Protein AF-A0AAU9XHV1-F1 (afdb_monomer)

Solvent-accessible surface area (backbone atoms only — not comparable to full-atom values): 8853 Å² total; per-residue (Å²): 134,56,74,65,62,55,49,54,71,54,46,88,79,47,56,71,70,56,47,49,50,51,52,48,52,62,48,49,57,62,72,47,65,55,32,77,60,57,65,72,48,56,71,70,57,50,50,55,53,38,49,53,50,51,58,56,51,62,69,38,81,89,80,78,78,90,69,70,55,58,69,59,52,33,50,54,50,51,48,54,50,36,49,27,29,77,69,64,71,37,62,65,83,59,23,48,53,76,71,38,93,85,68,58,56,82,91,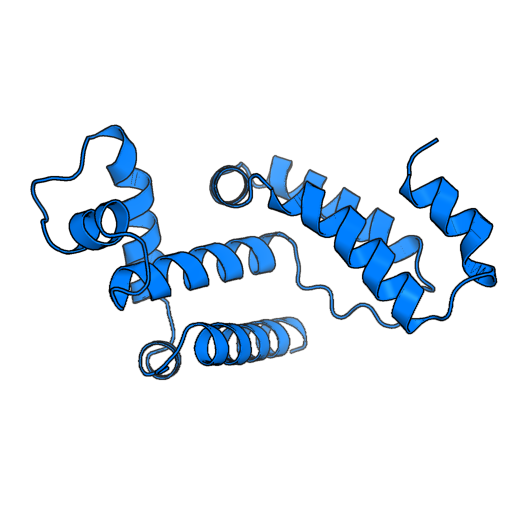44,46,68,58,50,56,50,36,52,53,49,58,70,72,46,60,70,73,60,70,68,45,91,42,74,68,58,32,52,51,52,54,50,51,54,58,47,53,68,70,75,106

pLDDT: mean 82.13, std 11.82, range [45.88, 94.0]

Structure (mmCIF, N/CA/C/O backbone):
data_AF-A0AAU9XHV1-F1
#
_entry.id   AF-A0AAU9XHV1-F1
#
loop_
_atom_site.group_PDB
_atom_site.id
_atom_site.type_symbol
_atom_site.label_atom_id
_atom_site.label_alt_id
_atom_site.label_comp_id
_atom_site.label_asym_id
_atom_site.label_entity_id
_atom_site.label_seq_id
_atom_site.pdbx_PDB_ins_code
_atom_site.Cartn_x
_atom_site.Cartn_y
_atom_site.Cartn_z
_atom_site.occupancy
_atom_site.B_iso_or_equiv
_atom_site.auth_seq_id
_atom_site.auth_comp_id
_atom_site.auth_asym_id
_atom_site.auth_atom_id
_atom_site.pdbx_PDB_model_num
ATOM 1 N N . MET A 1 1 ? -6.023 14.483 24.494 1.00 55.28 1 MET A N 1
ATOM 2 C CA . MET A 1 1 ? -6.819 13.394 23.874 1.00 55.28 1 MET A CA 1
ATOM 3 C C . MET A 1 1 ? -6.417 13.244 22.418 1.00 55.28 1 MET A C 1
ATOM 5 O O . MET A 1 1 ? -6.162 14.254 21.776 1.00 55.28 1 MET A O 1
ATOM 9 N N . SER A 1 2 ? -6.321 12.021 21.892 1.00 76.44 2 SER A N 1
ATOM 10 C CA . SER A 1 2 ? -6.005 11.829 20.470 1.00 76.44 2 SER A CA 1
ATOM 11 C C . SER A 1 2 ? -7.214 12.206 19.603 1.00 76.44 2 SER A C 1
ATOM 13 O O . SER A 1 2 ? -8.356 12.002 20.018 1.00 76.44 2 SER A O 1
ATOM 15 N N . LYS A 1 3 ? -6.990 12.711 18.381 1.00 81.75 3 LYS A N 1
ATOM 16 C CA . LYS A 1 3 ? -8.078 13.031 17.429 1.00 81.75 3 LYS A CA 1
ATOM 17 C C . LYS A 1 3 ? -9.014 11.835 17.204 1.00 81.75 3 LYS A C 1
ATOM 19 O O . LYS A 1 3 ? -10.224 11.991 17.104 1.00 81.75 3 LYS A O 1
ATOM 24 N N . LEU A 1 4 ? -8.452 10.627 17.217 1.00 81.19 4 LEU A N 1
ATOM 25 C CA . LEU A 1 4 ? -9.210 9.389 17.085 1.00 81.19 4 LEU A CA 1
ATOM 26 C C . LEU A 1 4 ? -10.143 9.135 18.284 1.00 81.19 4 LEU A C 1
ATOM 28 O O . LEU A 1 4 ? -11.291 8.756 18.088 1.00 81.19 4 LEU A O 1
ATOM 32 N N . SER A 1 5 ? -9.691 9.407 19.515 1.00 79.81 5 SER A N 1
ATOM 33 C CA . SER A 1 5 ? -10.551 9.293 20.704 1.00 79.81 5 SER A CA 1
ATOM 34 C C . SER A 1 5 ? -11.692 10.313 20.720 1.00 79.81 5 SER A C 1
ATOM 36 O O . SER A 1 5 ? -12.766 10.014 21.229 1.00 79.81 5 SER A O 1
ATOM 38 N N . GLN A 1 6 ? -11.484 11.498 20.136 1.00 85.44 6 GLN A N 1
ATOM 39 C CA . GLN A 1 6 ? -12.537 12.506 19.999 1.00 85.44 6 GLN A CA 1
ATOM 40 C C . GLN A 1 6 ? -13.608 12.030 19.013 1.00 85.44 6 GLN A C 1
ATOM 42 O O . GLN A 1 6 ? -14.784 12.035 19.357 1.00 85.44 6 GLN A O 1
ATOM 47 N N . ILE A 1 7 ? -13.201 11.526 17.842 1.00 84.62 7 ILE A N 1
ATOM 48 C CA . ILE A 1 7 ? -14.115 10.972 16.827 1.00 84.62 7 ILE A CA 1
ATOM 49 C C . ILE A 1 7 ? -14.874 9.755 17.364 1.00 84.62 7 ILE A C 1
ATOM 51 O O . ILE A 1 7 ? -16.077 9.644 17.163 1.00 84.62 7 ILE A O 1
ATOM 55 N N . SER A 1 8 ? -14.196 8.876 18.105 1.00 80.19 8 SER A N 1
ATOM 56 C CA . SER A 1 8 ? -14.811 7.696 18.726 1.00 80.19 8 SER A CA 1
ATOM 57 C C . SER A 1 8 ? -15.962 8.063 19.673 1.00 80.19 8 SER A C 1
ATOM 59 O O . SER A 1 8 ? -16.966 7.357 19.730 1.00 80.19 8 SER A O 1
ATOM 61 N N . ARG A 1 9 ? -15.876 9.210 20.362 1.00 84.31 9 ARG A N 1
ATOM 62 C CA . ARG A 1 9 ? -16.946 9.696 21.247 1.00 84.31 9 ARG A CA 1
ATOM 63 C C . ARG A 1 9 ? -18.168 10.195 20.492 1.00 84.31 9 ARG A C 1
ATOM 65 O O . ARG A 1 9 ? -19.271 9.944 20.944 1.00 84.31 9 ARG A O 1
ATOM 72 N N . ILE A 1 10 ? -17.977 10.867 19.360 1.0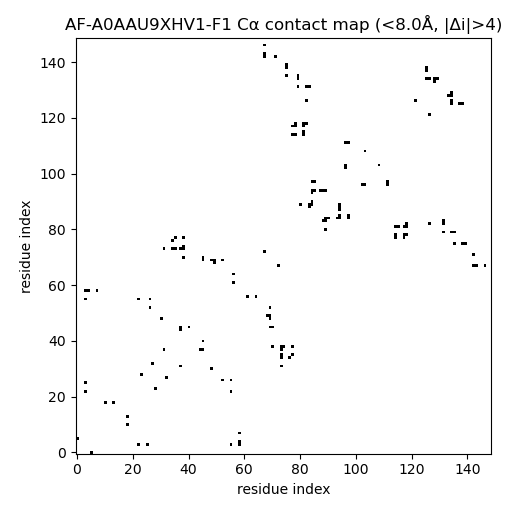0 86.81 10 ILE A N 1
ATOM 73 C CA . ILE A 1 10 ? -19.069 11.408 18.533 1.00 86.81 10 ILE A CA 1
ATOM 74 C C . ILE A 1 10 ? -19.496 10.450 17.412 1.00 86.81 10 ILE A C 1
ATOM 76 O O . ILE A 1 10 ? -20.241 10.833 16.516 1.00 86.81 10 ILE A O 1
ATOM 80 N N . ARG A 1 11 ? -19.036 9.192 17.443 1.00 82.75 11 ARG A N 1
ATOM 81 C CA . ARG A 1 11 ? -19.257 8.210 16.370 1.00 82.75 11 ARG A CA 1
ATOM 82 C C . ARG A 1 11 ? -20.732 7.964 16.046 1.00 82.75 11 ARG A C 1
ATOM 84 O O . ARG A 1 11 ? -21.035 7.617 14.918 1.00 82.75 11 ARG A O 1
ATOM 91 N N . PHE A 1 12 ? -21.622 8.147 17.023 1.00 83.69 12 PHE A N 1
ATOM 92 C CA . PHE A 1 12 ? -23.067 7.947 16.879 1.00 83.69 12 PHE A CA 1
ATOM 93 C C . PHE A 1 12 ? -23.749 9.020 16.017 1.00 83.69 12 PHE A C 1
ATOM 95 O O . PHE A 1 12 ? -24.897 8.845 15.633 1.00 83.69 12 PHE A O 1
ATOM 102 N N . VAL A 1 13 ? -23.060 10.129 15.728 1.00 88.50 13 VAL A N 1
ATOM 103 C CA . VAL A 1 13 ? -23.562 11.218 14.876 1.00 88.50 13 VAL A CA 1
ATOM 104 C C . VAL A 1 13 ? -23.353 10.911 13.386 1.00 88.50 13 VAL A C 1
ATOM 106 O O . VAL A 1 13 ? -24.001 11.512 12.536 1.00 88.50 13 VAL A O 1
ATOM 109 N N . PHE A 1 14 ? -22.447 9.988 13.051 1.00 83.44 14 PHE A N 1
ATOM 110 C CA . PHE A 1 14 ? -22.064 9.693 11.672 1.00 83.44 14 PHE A CA 1
ATOM 111 C C . PHE A 1 14 ? -22.630 8.357 11.196 1.00 83.44 14 PHE A C 1
ATOM 113 O O . PHE A 1 14 ? -22.695 7.396 11.960 1.00 83.44 14 PHE A O 1
ATOM 120 N N . ASP A 1 15 ? -22.945 8.287 9.902 1.00 85.62 15 ASP A N 1
ATOM 121 C CA . ASP A 1 15 ? -23.168 7.014 9.217 1.00 85.62 15 ASP A CA 1
ATOM 122 C C . ASP A 1 15 ? -21.895 6.145 9.235 1.00 85.62 15 ASP A C 1
ATOM 124 O O . ASP A 1 15 ? -20.770 6.659 9.271 1.00 85.62 15 ASP A O 1
ATOM 128 N N . GLU A 1 16 ? -22.057 4.822 9.182 1.00 82.44 16 GLU A N 1
ATOM 129 C CA . GLU A 1 16 ? -20.944 3.876 9.260 1.00 82.44 16 GLU A CA 1
ATOM 130 C C . GLU A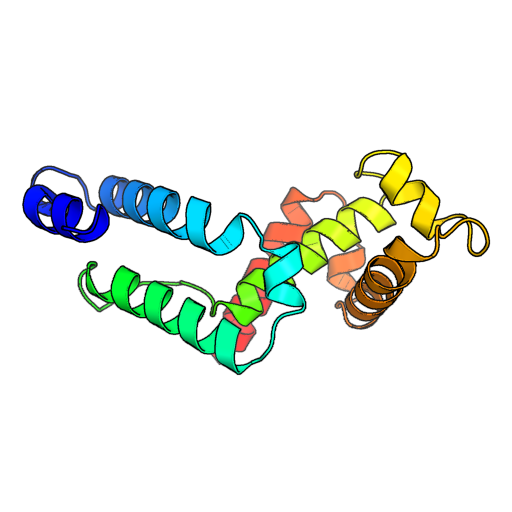 1 16 ? -19.942 4.070 8.109 1.00 82.44 16 GLU A C 1
ATOM 132 O O . GLU A 1 16 ? -18.725 4.046 8.333 1.00 82.44 16 GLU A O 1
ATOM 137 N N . GLN A 1 17 ? -20.428 4.332 6.888 1.00 83.44 17 GLN A N 1
ATOM 138 C CA . GLN A 1 17 ? -19.569 4.541 5.715 1.00 83.44 17 GLN A CA 1
ATOM 139 C C . GLN A 1 17 ? -18.776 5.849 5.816 1.00 83.44 17 GLN A C 1
ATOM 141 O O . GLN A 1 17 ? -17.591 5.924 5.456 1.00 83.44 17 GLN A O 1
ATOM 146 N N . LEU A 1 18 ? -19.421 6.895 6.334 1.00 85.81 18 LEU A N 1
ATOM 147 C CA . LEU A 1 18 ? -18.787 8.189 6.550 1.00 85.81 18 LEU A CA 1
ATOM 148 C C . LEU A 1 18 ? -17.729 8.095 7.654 1.00 85.81 18 LEU A C 1
ATOM 150 O O . LEU A 1 18 ? -16.608 8.575 7.477 1.00 85.81 18 LEU A O 1
ATOM 154 N N . LEU A 1 19 ? -18.049 7.420 8.759 1.00 85.81 19 LEU A N 1
ATOM 155 C CA . LEU A 1 19 ? -17.117 7.180 9.856 1.00 85.81 19 LEU A CA 1
ATOM 156 C C . LEU A 1 19 ? -15.888 6.393 9.385 1.00 85.81 19 LEU A C 1
ATOM 158 O O . LEU A 1 19 ? -14.759 6.746 9.735 1.00 85.81 19 LEU A O 1
ATOM 162 N N . GLU A 1 20 ? -16.086 5.372 8.547 1.00 83.12 20 GLU A N 1
ATOM 163 C CA . GLU A 1 20 ? -14.992 4.642 7.910 1.00 83.12 20 GLU A CA 1
ATOM 164 C C . GLU A 1 20 ? -14.089 5.578 7.107 1.00 83.12 20 GLU A C 1
ATOM 166 O O . GLU A 1 20 ? -12.866 5.556 7.266 1.00 83.12 20 GLU A O 1
ATOM 171 N N . THR A 1 21 ? -14.683 6.410 6.256 1.00 86.50 21 THR A N 1
ATOM 172 C CA . THR A 1 21 ? -13.934 7.331 5.399 1.00 86.50 21 THR A CA 1
ATOM 173 C C . THR A 1 21 ? -13.132 8.326 6.235 1.00 86.50 21 THR A C 1
ATOM 175 O O . THR A 1 21 ? -11.951 8.542 5.959 1.00 86.50 21 THR A O 1
ATOM 178 N N . ILE A 1 22 ? -13.725 8.868 7.303 1.00 87.88 22 ILE A N 1
ATOM 179 C CA . ILE A 1 22 ? -13.067 9.805 8.223 1.00 87.88 22 ILE A CA 1
ATOM 180 C C . ILE A 1 22 ? -11.891 9.135 8.944 1.00 87.88 22 ILE A C 1
ATOM 182 O O . ILE A 1 22 ? -10.790 9.693 8.974 1.00 87.88 22 ILE A O 1
ATOM 186 N N . ILE A 1 23 ? -12.087 7.939 9.510 1.00 85.38 23 ILE A N 1
ATOM 187 C CA . ILE A 1 23 ? -11.021 7.209 10.213 1.00 85.38 23 ILE A CA 1
ATOM 188 C C . ILE A 1 23 ? -9.901 6.845 9.234 1.00 85.38 23 ILE A C 1
ATOM 190 O O . ILE A 1 23 ? -8.732 7.104 9.527 1.00 85.38 23 ILE A O 1
ATOM 194 N N . ASN A 1 24 ? -10.242 6.308 8.060 1.00 86.62 24 ASN A N 1
ATOM 195 C CA . ASN A 1 24 ? -9.281 5.977 7.010 1.00 86.62 24 ASN A CA 1
ATOM 196 C C . ASN A 1 24 ? -8.477 7.215 6.594 1.00 86.62 24 ASN A C 1
ATOM 198 O O . ASN A 1 24 ? -7.249 7.158 6.546 1.00 86.62 24 ASN A O 1
ATOM 202 N N . ALA A 1 25 ? -9.140 8.345 6.340 1.00 88.56 25 ALA A N 1
ATOM 203 C CA . ALA A 1 25 ? -8.482 9.591 5.968 1.00 88.56 25 ALA A CA 1
ATOM 204 C C . ALA A 1 25 ? -7.538 10.084 7.074 1.00 88.56 25 ALA A C 1
ATOM 206 O O . ALA A 1 25 ? -6.389 10.421 6.793 1.00 88.56 25 ALA A O 1
ATOM 207 N N . LEU A 1 26 ? -7.970 10.073 8.339 1.00 87.88 26 LEU A N 1
ATOM 208 C CA . LEU A 1 26 ? -7.165 10.549 9.466 1.00 87.88 26 LEU A CA 1
ATOM 209 C C . LEU A 1 26 ? -5.944 9.661 9.741 1.00 87.88 26 LEU A C 1
ATOM 211 O O . LEU A 1 26 ? -4.853 10.166 10.007 1.00 87.88 26 LEU A O 1
ATOM 215 N N . VAL A 1 27 ? -6.134 8.343 9.712 1.00 86.88 27 VAL A N 1
ATOM 216 C CA . VAL A 1 27 ? -5.085 7.370 10.031 1.00 86.88 27 VAL A CA 1
ATOM 217 C C . VAL A 1 27 ? -4.110 7.270 8.869 1.00 86.88 27 VAL A C 1
ATOM 219 O O . VAL A 1 27 ? -2.912 7.454 9.065 1.00 86.88 27 VAL A O 1
ATOM 222 N N . PHE A 1 28 ? -4.597 7.034 7.649 1.00 87.12 28 PHE A N 1
ATOM 223 C CA . PHE A 1 28 ? -3.727 6.788 6.500 1.00 87.12 28 PHE A CA 1
ATOM 224 C C . PHE A 1 28 ? -2.978 8.027 6.026 1.00 87.12 28 PHE A C 1
ATOM 226 O O . PHE A 1 28 ? -1.843 7.875 5.572 1.00 87.12 28 PHE A O 1
ATOM 233 N N . SER A 1 29 ? -3.555 9.228 6.163 1.00 87.88 29 SER A N 1
ATOM 234 C CA . SER A 1 29 ? -2.838 10.471 5.842 1.00 87.88 29 SER A CA 1
ATOM 235 C C . SER A 1 29 ? -1.572 10.627 6.678 1.00 87.88 29 SER A C 1
ATOM 237 O O . SER A 1 29 ? -0.548 11.032 6.146 1.00 87.88 29 SER A O 1
ATOM 239 N N . LYS A 1 30 ? -1.607 10.246 7.960 1.00 86.44 30 LYS A N 1
ATOM 240 C CA . LYS A 1 30 ? -0.440 10.316 8.849 1.00 86.44 30 LYS A CA 1
ATOM 241 C C . LYS A 1 30 ? 0.464 9.098 8.740 1.00 86.44 30 LYS A C 1
ATOM 243 O O . LYS A 1 30 ? 1.680 9.240 8.676 1.00 86.44 30 LYS A O 1
ATOM 248 N N . LEU A 1 31 ? -0.125 7.904 8.713 1.00 86.88 31 LEU A N 1
ATOM 249 C CA . LEU A 1 31 ? 0.617 6.645 8.744 1.00 86.88 31 LEU A CA 1
ATOM 250 C C . LEU A 1 31 ? 1.496 6.473 7.499 1.00 86.88 31 LEU A C 1
ATOM 252 O O . LEU A 1 31 ? 2.604 5.954 7.592 1.00 86.88 31 LEU A O 1
ATOM 256 N N . TYR A 1 32 ? 1.020 6.936 6.341 1.00 87.81 32 TYR A N 1
ATOM 257 C CA . TYR A 1 32 ? 1.690 6.721 5.058 1.00 87.81 32 TYR A CA 1
ATOM 258 C C . TYR A 1 32 ? 2.238 7.991 4.403 1.00 87.81 32 TYR A C 1
ATOM 260 O O . TYR A 1 32 ? 2.677 7.913 3.255 1.00 87.81 32 TYR A O 1
ATOM 268 N N . TYR A 1 33 ? 2.263 9.121 5.119 1.00 87.88 33 TYR A N 1
ATOM 269 C CA . TYR A 1 33 ? 2.900 10.357 4.652 1.00 87.88 33 TYR A CA 1
ATOM 270 C C . TYR A 1 33 ? 4.357 10.104 4.232 1.00 87.88 33 TYR A C 1
ATOM 272 O O . TYR A 1 33 ? 4.720 10.334 3.084 1.00 87.88 33 TYR A O 1
ATOM 280 N N . CYS A 1 34 ? 5.149 9.484 5.113 1.00 85.56 34 CYS A N 1
ATOM 281 C CA . CYS A 1 34 ? 6.532 9.084 4.834 1.00 85.56 34 CYS A CA 1
ATOM 282 C C . CYS A 1 34 ? 6.641 7.621 4.377 1.00 85.56 34 CYS A C 1
ATOM 284 O O . CYS A 1 34 ? 7.554 6.915 4.797 1.00 85.56 34 CYS A O 1
ATOM 286 N N . SER A 1 35 ? 5.693 7.117 3.577 1.00 88.25 35 SER A N 1
ATOM 287 C CA . SER A 1 35 ? 5.673 5.692 3.194 1.00 88.25 35 SER A CA 1
ATOM 288 C C . SER A 1 35 ? 6.991 5.200 2.579 1.00 88.25 35 SER A C 1
ATOM 290 O O . SER A 1 35 ? 7.439 4.118 2.948 1.00 88.25 35 SER A O 1
ATOM 292 N N . SER A 1 36 ? 7.667 6.008 1.759 1.00 83.50 36 SER A N 1
ATOM 293 C CA . SER A 1 36 ? 9.003 5.691 1.231 1.00 83.50 36 SER A CA 1
ATOM 294 C C . SER A 1 36 ? 10.056 5.521 2.334 1.00 83.50 36 SER A C 1
ATOM 296 O O . SER A 1 36 ? 10.823 4.566 2.306 1.00 83.50 36 SER A O 1
ATOM 298 N N . VAL A 1 37 ? 10.056 6.370 3.361 1.00 86.12 37 VAL A N 1
ATOM 299 C CA . VAL A 1 37 ? 10.976 6.256 4.507 1.00 86.12 37 VAL A CA 1
ATOM 300 C C . VAL A 1 37 ? 10.646 5.017 5.341 1.00 86.12 37 VAL A C 1
ATOM 302 O O . VAL A 1 37 ? 11.524 4.211 5.642 1.00 86.12 37 VAL A O 1
ATOM 305 N N . TRP A 1 38 ? 9.366 4.806 5.659 1.00 88.12 38 TRP A N 1
ATOM 306 C CA . TRP A 1 38 ? 8.916 3.652 6.445 1.00 88.12 38 TRP A CA 1
ATOM 307 C C . TRP A 1 38 ? 9.198 2.320 5.762 1.00 88.12 38 TRP A C 1
ATOM 309 O O . TRP A 1 38 ? 9.449 1.318 6.423 1.00 88.12 38 TRP A O 1
ATOM 319 N N . SER A 1 39 ? 9.166 2.307 4.434 1.00 85.31 39 SER A N 1
ATOM 320 C CA . SER A 1 39 ? 9.435 1.119 3.635 1.00 85.31 39 SER A CA 1
ATOM 321 C C . SER A 1 39 ? 10.900 0.660 3.669 1.00 85.31 39 SER A C 1
ATOM 323 O O . SER A 1 39 ? 11.191 -0.456 3.235 1.00 85.31 39 SER A O 1
ATOM 325 N N . SER A 1 40 ? 11.800 1.506 4.173 1.00 85.00 40 SER A N 1
ATOM 326 C CA . SER A 1 40 ? 13.217 1.206 4.412 1.00 85.00 40 SER A CA 1
ATOM 327 C C . SER A 1 40 ? 13.552 1.148 5.908 1.00 85.00 40 SER A C 1
ATOM 329 O O . SER A 1 40 ? 14.706 0.949 6.277 1.00 85.00 40 SER A O 1
ATOM 331 N N . ALA A 1 41 ? 12.555 1.336 6.777 1.00 87.19 41 ALA A N 1
ATOM 332 C CA . ALA A 1 41 ? 12.739 1.333 8.219 1.00 87.19 41 ALA A CA 1
ATOM 333 C C . ALA A 1 41 ? 12.893 -0.089 8.779 1.00 87.19 41 ALA A C 1
ATOM 335 O O . ALA A 1 41 ? 12.557 -1.092 8.141 1.00 87.19 41 ALA A O 1
ATOM 336 N N . SER A 1 42 ? 13.371 -0.164 10.021 1.00 89.69 42 SER A N 1
ATOM 337 C CA . SER A 1 42 ? 13.533 -1.428 10.732 1.00 89.69 42 SER A CA 1
ATOM 338 C C . SER A 1 42 ? 12.188 -2.136 10.954 1.00 89.69 42 SER A C 1
ATOM 340 O O . SER A 1 42 ? 11.127 -1.513 11.071 1.00 89.69 42 SER A O 1
ATOM 342 N N . VAL A 1 43 ? 12.226 -3.463 11.103 1.00 88.56 43 VAL A N 1
ATOM 343 C CA . VAL A 1 43 ? 11.034 -4.256 11.457 1.00 88.56 43 VAL A CA 1
ATOM 344 C C . VAL A 1 43 ? 10.422 -3.774 12.777 1.00 88.56 43 VAL A C 1
ATOM 346 O O . VAL A 1 43 ? 9.199 -3.777 12.927 1.00 88.56 43 VAL A O 1
ATOM 349 N N . CYS A 1 44 ? 11.249 -3.321 13.721 1.00 89.88 44 CYS A N 1
ATOM 350 C CA . CYS A 1 44 ? 10.806 -2.785 15.005 1.00 89.88 44 CYS A CA 1
ATOM 351 C C . CYS A 1 44 ? 9.952 -1.523 14.836 1.00 89.88 44 CYS A C 1
ATOM 353 O O . CYS A 1 44 ? 8.910 -1.397 15.479 1.00 89.88 44 CYS A O 1
ATOM 355 N N . ASP A 1 45 ? 10.338 -0.614 13.943 1.00 89.31 45 ASP A N 1
ATOM 356 C CA . ASP A 1 45 ? 9.573 0.611 13.698 1.00 89.31 45 ASP A CA 1
ATOM 357 C C . ASP A 1 45 ? 8.285 0.326 12.924 1.00 89.31 45 ASP A C 1
ATOM 359 O O . ASP A 1 45 ? 7.224 0.846 13.273 1.00 89.31 45 ASP A O 1
ATOM 363 N N . ILE A 1 46 ? 8.325 -0.603 11.965 1.00 89.44 46 ILE A N 1
ATOM 364 C CA . ILE A 1 46 ? 7.120 -1.071 11.266 1.00 89.44 46 ILE A CA 1
ATOM 365 C C . ILE A 1 46 ? 6.126 -1.710 12.251 1.00 89.44 46 ILE A C 1
ATOM 367 O O . ILE A 1 46 ? 4.918 -1.491 12.133 1.00 89.44 46 ILE A O 1
ATOM 371 N N . ARG A 1 47 ? 6.601 -2.445 13.268 1.00 89.00 47 ARG A N 1
ATOM 372 C CA . ARG A 1 47 ? 5.743 -2.994 14.337 1.00 89.00 47 ARG A CA 1
ATOM 373 C C . ARG A 1 47 ? 5.047 -1.894 15.144 1.00 89.00 47 ARG A C 1
ATOM 375 O O . ARG A 1 47 ? 3.862 -2.036 15.444 1.00 89.00 47 ARG A O 1
ATOM 382 N N . LYS A 1 48 ? 5.724 -0.779 15.443 1.00 90.00 48 LYS A N 1
ATOM 383 C CA . LYS A 1 48 ? 5.100 0.377 16.118 1.00 90.00 48 LYS A CA 1
ATOM 384 C C . LYS A 1 48 ? 3.989 0.990 15.258 1.00 90.00 48 LYS A C 1
ATOM 386 O O . LYS A 1 48 ? 2.908 1.278 15.765 1.00 90.00 48 LYS A O 1
ATOM 391 N N . LEU A 1 49 ? 4.214 1.127 13.949 1.00 89.19 49 LEU A N 1
ATOM 392 C CA . LEU A 1 49 ? 3.185 1.598 13.011 1.00 89.19 49 LEU A CA 1
ATOM 393 C C . LEU A 1 49 ? 1.990 0.638 12.952 1.00 89.19 49 LEU A C 1
ATOM 395 O O . LEU A 1 49 ? 0.839 1.074 12.925 1.00 89.19 49 LEU A O 1
ATOM 399 N N . HIS A 1 50 ? 2.252 -0.670 12.987 1.00 88.06 50 HIS A N 1
ATOM 400 C CA . HIS A 1 50 ? 1.206 -1.688 13.022 1.00 88.06 50 HIS A CA 1
ATOM 401 C C . HIS A 1 50 ? 0.364 -1.601 14.299 1.00 88.06 50 HIS A C 1
ATOM 403 O O . HIS A 1 50 ? -0.854 -1.748 14.248 1.00 88.06 50 HIS A O 1
ATOM 409 N N . TYR A 1 51 ? 0.983 -1.290 15.439 1.00 87.00 51 TYR A N 1
ATOM 410 C CA . TYR A 1 51 ? 0.256 -1.046 16.683 1.00 87.00 51 TYR A CA 1
ATOM 411 C C . TYR A 1 51 ? -0.695 0.155 16.571 1.00 87.00 51 TYR A C 1
ATOM 413 O O . TYR A 1 51 ? -1.851 0.062 16.979 1.00 87.00 51 TYR A O 1
ATOM 421 N N . VAL A 1 52 ? -0.253 1.258 15.954 1.00 86.75 52 VAL A N 1
ATOM 422 C CA . VAL A 1 52 ? -1.119 2.423 15.689 1.00 86.75 52 VAL A CA 1
ATOM 423 C C . VAL A 1 52 ? -2.287 2.046 14.775 1.00 86.75 52 VAL A C 1
ATOM 425 O O . VAL A 1 52 ? -3.421 2.448 15.041 1.00 86.75 52 VAL A O 1
ATOM 428 N N . GLN A 1 53 ? -2.037 1.242 13.738 1.00 87.19 53 GLN A N 1
ATOM 429 C CA . GLN A 1 53 ? -3.089 0.723 12.863 1.00 87.19 53 GLN A CA 1
ATOM 430 C C . GLN A 1 53 ? -4.088 -0.150 13.644 1.00 87.19 53 GLN A C 1
ATOM 432 O O . GLN A 1 53 ? -5.289 0.073 13.550 1.00 87.19 53 GLN A O 1
ATOM 437 N N . ASN A 1 54 ? -3.629 -1.076 14.484 1.00 84.56 54 ASN A N 1
ATOM 438 C CA . ASN A 1 54 ? -4.511 -1.920 15.299 1.00 84.56 54 ASN A CA 1
ATOM 439 C C . ASN A 1 54 ? -5.329 -1.111 16.318 1.00 84.56 54 ASN A C 1
ATOM 441 O O . ASN A 1 54 ? -6.518 -1.364 16.510 1.00 84.56 54 ASN A O 1
ATOM 445 N N . LEU A 1 55 ? -4.721 -0.100 16.945 1.00 82.06 55 LEU A N 1
ATOM 446 C CA . LEU A 1 55 ? -5.423 0.811 17.849 1.00 82.06 55 LEU A CA 1
ATOM 447 C C . LEU A 1 55 ? -6.519 1.589 17.111 1.00 82.06 55 LEU A C 1
ATOM 449 O O . LEU A 1 55 ? -7.612 1.798 17.643 1.00 82.06 55 LEU A O 1
ATOM 453 N N . ALA A 1 56 ? -6.236 2.007 15.878 1.00 81.06 56 ALA A N 1
ATOM 454 C CA . ALA A 1 56 ? -7.217 2.664 15.038 1.00 81.06 56 ALA A CA 1
ATOM 455 C C . ALA A 1 56 ? -8.358 1.731 14.628 1.00 81.06 56 ALA A C 1
ATOM 457 O O . ALA A 1 56 ? -9.522 2.119 14.721 1.00 81.06 56 ALA A O 1
ATOM 458 N N . ALA A 1 57 ? -8.030 0.488 14.284 1.00 79.19 57 ALA A N 1
ATOM 459 C CA . ALA A 1 57 ? -9.006 -0.537 13.956 1.00 79.19 57 ALA A CA 1
ATOM 460 C C . ALA A 1 57 ? -9.943 -0.841 15.133 1.00 79.19 57 ALA A C 1
ATOM 462 O O . ALA A 1 57 ? -11.147 -0.950 14.940 1.00 79.19 57 ALA A O 1
ATOM 463 N N . ARG A 1 58 ? -9.419 -0.874 16.365 1.00 74.94 58 ARG A N 1
ATOM 464 C CA . ARG A 1 58 ? -10.199 -1.113 17.592 1.00 74.94 58 ARG A CA 1
ATOM 465 C C . ARG A 1 58 ? -11.231 -0.022 17.902 1.00 74.94 58 ARG A C 1
ATOM 467 O O . ARG A 1 58 ? -12.199 -0.281 18.608 1.00 74.94 58 ARG A O 1
ATOM 474 N N . ASN A 1 59 ? -11.032 1.203 17.410 1.00 66.62 59 ASN A N 1
ATOM 475 C CA . ASN A 1 59 ? -12.031 2.270 17.562 1.00 66.62 59 ASN A CA 1
ATOM 476 C C . ASN A 1 59 ? -13.250 2.0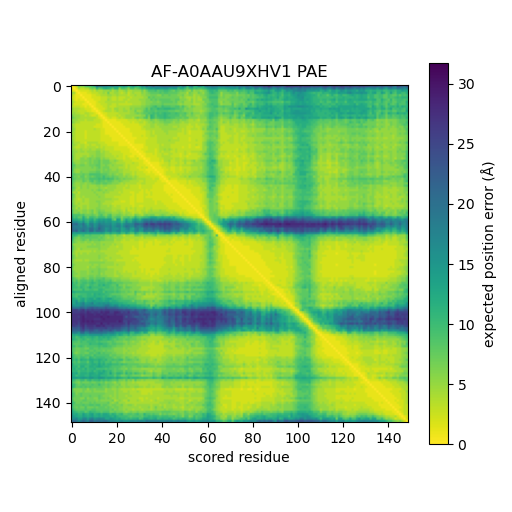70 16.647 1.00 66.62 59 ASN A C 1
ATOM 478 O O . ASN A 1 59 ? -14.276 2.724 16.841 1.00 66.62 59 ASN A O 1
ATOM 482 N N . ARG A 1 60 ? -13.158 1.138 15.695 1.00 63.50 60 ARG A N 1
ATOM 483 C CA . ARG A 1 60 ? -14.284 0.592 14.948 1.00 63.50 60 ARG A CA 1
ATOM 484 C C . ARG A 1 60 ? -14.755 -0.690 15.642 1.00 63.50 60 ARG A C 1
ATOM 486 O O . ARG A 1 60 ? -13.946 -1.432 16.192 1.00 63.50 60 ARG A O 1
ATOM 493 N N . SER A 1 61 ? -16.063 -0.939 15.636 1.00 53.72 61 SER A N 1
ATOM 494 C CA . SER A 1 61 ? -16.618 -2.226 16.072 1.00 53.72 61 SER A CA 1
ATOM 495 C C . SER A 1 61 ? -15.857 -3.373 15.386 1.00 53.72 61 SER A C 1
ATOM 497 O O . SER A 1 61 ? -15.578 -3.306 14.190 1.00 53.72 61 SER A O 1
ATOM 499 N N . ALA A 1 62 ? -15.435 -4.361 16.168 1.00 49.12 62 ALA A N 1
ATOM 500 C CA . ALA A 1 62 ? -14.253 -5.193 15.944 1.00 49.12 62 ALA A CA 1
ATOM 501 C C . ALA A 1 62 ? -14.306 -6.210 14.780 1.00 49.12 62 ALA A C 1
ATOM 503 O O . ALA A 1 62 ? -13.488 -7.123 14.762 1.00 49.12 62 ALA A O 1
ATOM 504 N N . THR A 1 63 ? -15.231 -6.112 13.821 1.00 45.88 63 THR A N 1
ATOM 505 C CA . THR A 1 63 ? -15.572 -7.280 12.989 1.00 45.88 63 THR A CA 1
ATOM 506 C C . THR A 1 63 ? -15.256 -7.208 11.496 1.00 45.88 63 THR A C 1
ATOM 508 O O . THR A 1 63 ? -15.235 -8.267 10.891 1.00 45.88 63 THR A O 1
ATOM 511 N N . ASN A 1 64 ? -14.954 -6.059 10.867 1.00 48.25 64 ASN A N 1
ATOM 512 C CA . ASN A 1 64 ? -14.868 -6.023 9.387 1.00 48.25 64 ASN A CA 1
ATOM 513 C C . ASN A 1 64 ? -13.866 -5.026 8.772 1.00 48.25 64 ASN A C 1
ATOM 515 O O . ASN A 1 64 ? -14.152 -4.360 7.777 1.00 48.25 64 ASN A O 1
ATOM 519 N N . LEU A 1 65 ? -12.652 -4.916 9.311 1.00 57.84 65 LEU A N 1
ATOM 520 C CA . LEU A 1 65 ? -11.620 -4.099 8.663 1.00 57.84 65 LEU A CA 1
ATOM 521 C C . LEU A 1 65 ? -10.765 -4.933 7.712 1.00 57.84 65 LEU A C 1
ATOM 523 O O . LEU A 1 65 ? -9.831 -5.610 8.123 1.00 57.84 65 LEU A O 1
ATOM 527 N N . ARG A 1 66 ? -11.020 -4.782 6.407 1.00 65.81 66 ARG A N 1
ATOM 528 C CA . ARG A 1 66 ? -10.139 -5.238 5.311 1.00 65.81 66 ARG A CA 1
ATOM 529 C C . ARG A 1 66 ? -8.878 -4.367 5.194 1.00 65.81 66 ARG A C 1
ATOM 531 O O . ARG A 1 66 ? -8.478 -3.950 4.101 1.00 65.81 66 ARG A O 1
ATOM 538 N N . TRP A 1 67 ? -8.288 -3.994 6.327 1.00 79.38 67 TRP A N 1
ATOM 539 C CA . TRP A 1 67 ? -7.045 -3.239 6.357 1.00 79.38 67 TRP A CA 1
ATOM 540 C C . TRP A 1 67 ? -5.881 -4.200 6.150 1.00 79.38 67 TRP A C 1
ATOM 542 O O . TRP A 1 67 ? -5.562 -5.001 7.018 1.00 79.38 67 TRP A O 1
ATOM 552 N N . LEU A 1 68 ? -5.224 -4.080 4.997 1.00 83.31 68 LEU A N 1
ATOM 553 C CA . LEU A 1 68 ? -3.954 -4.755 4.742 1.00 83.31 68 LEU A CA 1
ATOM 554 C C . LEU A 1 68 ? -2.923 -4.394 5.834 1.00 83.31 68 LEU A C 1
ATOM 556 O O . LEU A 1 68 ? -2.883 -3.228 6.255 1.00 83.31 68 LEU A O 1
ATOM 560 N N . PRO A 1 69 ? -2.048 -5.330 6.241 1.00 87.31 69 PRO A N 1
ATOM 561 C CA . PRO A 1 69 ? -0.948 -5.043 7.156 1.00 87.31 69 PRO A CA 1
ATOM 562 C C . PRO A 1 69 ? -0.085 -3.870 6.679 1.00 87.31 69 PRO A C 1
ATOM 564 O O . PRO A 1 69 ? 0.103 -3.671 5.474 1.00 87.31 69 PRO A O 1
ATOM 567 N N . VAL A 1 70 ? 0.500 -3.117 7.621 1.00 89.38 70 VAL A N 1
ATOM 568 C CA . VAL A 1 70 ? 1.354 -1.949 7.314 1.00 89.38 70 VAL A CA 1
ATOM 569 C C . VAL A 1 70 ? 2.421 -2.288 6.277 1.00 89.38 70 VAL A C 1
ATOM 571 O O . VAL A 1 70 ? 2.568 -1.561 5.299 1.00 89.38 70 VAL A O 1
ATOM 574 N N . LYS A 1 71 ? 3.126 -3.412 6.446 1.00 89.75 71 LYS A N 1
ATOM 575 C CA . LYS A 1 71 ? 4.195 -3.844 5.534 1.00 89.75 71 LYS A CA 1
ATOM 576 C C . LYS A 1 71 ? 3.682 -4.038 4.103 1.00 89.75 71 LYS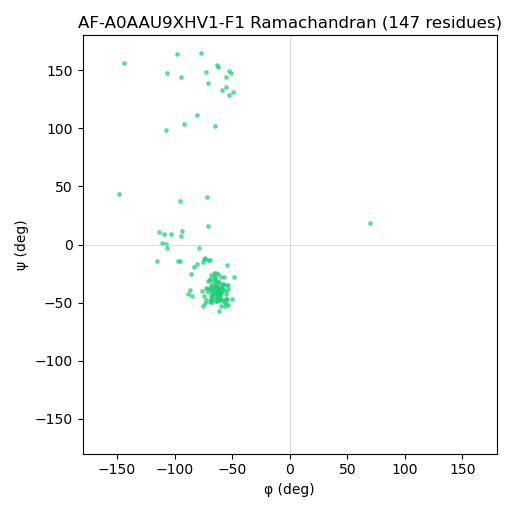 A C 1
ATOM 578 O O . LYS A 1 71 ? 4.268 -3.508 3.163 1.00 89.75 71 LYS A O 1
ATOM 583 N N . THR A 1 72 ? 2.550 -4.717 3.948 1.00 89.81 72 THR A N 1
ATOM 584 C CA . THR A 1 72 ? 1.895 -4.960 2.656 1.00 89.81 72 THR A CA 1
ATOM 585 C C . THR A 1 72 ? 1.406 -3.658 2.020 1.00 89.81 72 THR A C 1
ATOM 587 O O . THR A 1 72 ? 1.519 -3.456 0.815 1.00 89.81 72 THR A O 1
ATOM 590 N N . GLN A 1 73 ? 0.916 -2.714 2.826 1.00 90.19 73 GLN A N 1
ATOM 591 C CA . GLN A 1 73 ? 0.521 -1.381 2.362 1.00 90.19 73 GLN A CA 1
ATOM 592 C C . GLN A 1 73 ? 1.695 -0.512 1.906 1.00 90.19 73 GLN A C 1
ATOM 594 O O . GLN A 1 73 ? 1.518 0.291 0.984 1.00 90.19 73 GLN A O 1
ATOM 599 N N . LEU A 1 74 ? 2.854 -0.633 2.553 1.00 91.44 74 LEU A N 1
ATOM 600 C CA . LEU A 1 74 ? 4.088 0.024 2.123 1.00 91.44 74 LEU A CA 1
ATOM 601 C C . LEU A 1 74 ? 4.560 -0.579 0.799 1.00 91.44 74 LEU A C 1
ATOM 603 O O . LEU A 1 74 ? 4.701 0.157 -0.173 1.00 91.44 74 LEU A O 1
ATOM 607 N N . TYR A 1 75 ? 4.637 -1.911 0.712 1.00 91.81 75 TYR A N 1
ATOM 608 C CA . TYR A 1 75 ? 4.965 -2.613 -0.532 1.00 91.81 75 TYR A CA 1
ATOM 609 C C . TYR A 1 75 ? 4.037 -2.215 -1.686 1.00 91.81 75 TYR A C 1
ATOM 611 O O . TYR A 1 75 ? 4.503 -1.865 -2.765 1.00 91.81 75 TYR A O 1
ATOM 619 N N . ARG A 1 76 ? 2.719 -2.174 -1.455 1.00 91.94 76 ARG A N 1
ATOM 620 C CA . ARG A 1 76 ? 1.738 -1.768 -2.472 1.00 91.94 76 ARG A CA 1
ATOM 621 C C . ARG A 1 76 ? 1.982 -0.349 -2.999 1.00 91.94 76 ARG A C 1
ATOM 623 O O . ARG A 1 76 ? 1.709 -0.077 -4.168 1.00 91.94 76 ARG A O 1
ATOM 630 N N . ARG A 1 77 ? 2.433 0.573 -2.143 1.00 91.88 77 ARG A N 1
ATOM 631 C CA . ARG A 1 77 ? 2.753 1.957 -2.535 1.00 91.88 77 ARG A CA 1
ATOM 632 C C . ARG A 1 77 ? 4.053 2.022 -3.318 1.00 91.88 77 ARG A C 1
ATOM 634 O O . ARG A 1 77 ? 4.059 2.660 -4.367 1.00 91.88 77 ARG A O 1
ATOM 641 N N . ASP A 1 78 ? 5.081 1.319 -2.856 1.00 91.38 78 ASP A N 1
ATOM 642 C CA . ASP A 1 78 ? 6.360 1.228 -3.557 1.00 91.38 78 ASP A CA 1
ATOM 643 C C . ASP A 1 78 ? 6.164 0.608 -4.944 1.00 91.38 78 ASP A C 1
ATOM 645 O O . ASP A 1 78 ? 6.557 1.199 -5.940 1.00 91.38 78 ASP A O 1
ATOM 649 N N . ALA A 1 79 ? 5.437 -0.507 -5.043 1.00 91.94 79 ALA A N 1
ATOM 650 C CA . ALA A 1 79 ? 5.123 -1.157 -6.313 1.00 91.94 79 ALA A CA 1
ATOM 651 C C . ALA A 1 79 ? 4.320 -0.249 -7.257 1.00 91.94 79 ALA A C 1
ATOM 653 O O . ALA A 1 79 ? 4.590 -0.210 -8.455 1.00 91.94 79 ALA A O 1
ATOM 654 N N . ALA A 1 80 ? 3.362 0.527 -6.737 1.00 92.75 80 ALA A N 1
ATOM 655 C CA . ALA A 1 80 ? 2.624 1.500 -7.544 1.00 92.75 80 ALA A CA 1
ATOM 656 C C . ALA A 1 80 ? 3.508 2.653 -8.036 1.00 92.75 80 ALA A C 1
ATOM 658 O O . ALA A 1 80 ? 3.280 3.167 -9.131 1.00 92.75 80 ALA A O 1
ATOM 659 N N . PHE A 1 81 ? 4.494 3.067 -7.242 1.00 90.62 81 PHE A N 1
ATOM 660 C CA . PHE A 1 81 ? 5.484 4.056 -7.649 1.00 90.62 81 PHE A CA 1
ATOM 661 C C . PHE A 1 81 ? 6.430 3.489 -8.715 1.00 90.62 81 PHE A C 1
ATOM 663 O O . PHE A 1 81 ? 6.573 4.092 -9.777 1.00 90.62 81 PHE A O 1
ATOM 670 N N . THR A 1 82 ? 6.989 2.299 -8.484 1.00 91.06 82 THR A N 1
ATOM 671 C CA . THR A 1 82 ? 7.836 1.577 -9.440 1.00 91.06 82 THR A CA 1
ATOM 672 C C . THR A 1 82 ? 7.119 1.375 -10.769 1.00 91.06 82 THR A C 1
ATOM 674 O O . THR A 1 82 ? 7.687 1.691 -11.806 1.00 91.06 82 THR A O 1
ATOM 677 N N . PHE A 1 83 ? 5.860 0.926 -10.752 1.00 92.19 83 PHE A N 1
ATOM 678 C CA . PHE A 1 83 ? 5.066 0.752 -11.967 1.00 92.19 83 PHE A CA 1
ATOM 679 C C . PHE A 1 83 ? 5.001 2.045 -12.779 1.00 92.19 83 PHE A C 1
ATOM 681 O O . PHE A 1 83 ? 5.352 2.041 -13.952 1.00 92.19 83 PHE A O 1
ATOM 688 N N . LYS A 1 84 ? 4.651 3.172 -12.145 1.00 91.19 84 LYS A N 1
ATOM 689 C CA . LYS A 1 84 ? 4.601 4.468 -12.836 1.00 91.19 84 LYS A CA 1
ATOM 690 C C . LYS A 1 84 ? 5.947 4.864 -13.437 1.00 91.19 84 LYS A C 1
ATOM 692 O O . LYS A 1 84 ? 5.967 5.415 -14.531 1.00 91.19 84 LYS A O 1
ATOM 697 N N . CYS A 1 85 ? 7.046 4.605 -12.732 1.00 89.12 85 CYS A N 1
ATOM 698 C CA . CYS A 1 85 ? 8.381 4.916 -13.233 1.00 89.12 85 CYS A CA 1
ATOM 699 C C . CYS A 1 85 ? 8.739 4.057 -14.453 1.00 89.12 85 CYS A C 1
ATOM 701 O O . CYS A 1 85 ? 9.195 4.590 -15.458 1.00 89.12 85 CYS A O 1
ATOM 703 N N . MET A 1 86 ? 8.464 2.752 -14.392 1.00 87.06 86 MET A N 1
ATOM 704 C CA . MET A 1 86 ? 8.762 1.803 -15.470 1.00 87.06 86 MET A CA 1
ATOM 705 C C . MET A 1 86 ? 7.883 2.015 -16.709 1.00 87.06 86 MET A C 1
ATOM 707 O O . MET A 1 86 ? 8.319 1.745 -17.822 1.00 87.06 86 MET A O 1
ATOM 711 N N . THR A 1 87 ? 6.656 2.515 -16.540 1.00 88.50 87 THR A N 1
ATOM 712 C CA . THR A 1 87 ? 5.730 2.787 -17.652 1.00 88.50 87 THR A CA 1
ATOM 713 C C . THR A 1 87 ? 5.783 4.229 -18.164 1.00 88.50 87 THR A C 1
ATOM 715 O O . THR A 1 87 ? 4.911 4.617 -18.938 1.00 88.50 87 THR A O 1
ATOM 718 N N . GLY A 1 88 ? 6.722 5.061 -17.699 1.00 87.56 88 GLY A N 1
ATOM 719 C CA . GLY A 1 88 ? 6.824 6.460 -18.138 1.00 87.56 88 GLY A CA 1
ATOM 720 C C . GLY A 1 88 ? 5.682 7.373 -17.659 1.00 87.56 88 GLY A C 1
ATOM 721 O O . GLY A 1 88 ? 5.444 8.425 -18.236 1.00 87.56 88 GLY A O 1
ATOM 722 N N . GLN A 1 89 ? 4.938 6.972 -16.623 1.00 88.44 89 GLN A N 1
ATOM 723 C CA . GLN A 1 89 ? 3.790 7.709 -16.061 1.00 88.44 89 GLN A CA 1
ATOM 724 C C . GLN A 1 89 ? 4.134 8.444 -14.753 1.00 88.44 89 GLN A C 1
ATOM 726 O O . GLN A 1 89 ? 3.249 8.927 -14.039 1.00 88.44 89 GLN A O 1
ATOM 731 N N . ALA A 1 90 ? 5.417 8.475 -14.401 1.00 88.06 90 ALA A N 1
ATOM 732 C CA . ALA A 1 90 ? 5.976 9.312 -13.352 1.00 88.06 90 ALA A CA 1
ATOM 733 C C . ALA A 1 90 ? 6.600 10.578 -13.974 1.00 88.06 90 ALA A C 1
ATOM 735 O O . ALA A 1 90 ? 6.830 10.609 -15.181 1.00 88.06 90 ALA A O 1
ATOM 736 N N . PRO A 1 91 ? 6.877 11.620 -13.172 1.00 88.56 91 PRO A N 1
ATOM 737 C CA . PRO A 1 91 ? 7.666 12.760 -13.625 1.00 88.56 91 PRO A CA 1
ATOM 738 C C . PRO A 1 91 ? 8.993 12.346 -14.268 1.00 88.56 91 PRO A C 1
ATOM 740 O O . PRO A 1 91 ? 9.618 11.375 -13.834 1.00 88.56 91 PRO A O 1
ATOM 743 N N . GLU A 1 92 ? 9.443 13.126 -15.249 1.00 84.75 92 GLU A N 1
ATOM 744 C CA . GLU A 1 92 ? 10.596 12.794 -16.094 1.00 84.75 92 GLU A CA 1
ATOM 745 C C . GLU A 1 92 ? 11.871 12.502 -15.295 1.00 84.75 92 GLU A C 1
ATOM 747 O O . GLU A 1 92 ? 12.580 11.543 -15.584 1.00 84.75 92 GLU A O 1
ATOM 752 N N . TYR A 1 93 ? 12.123 13.266 -14.230 1.00 81.94 93 TYR A N 1
ATOM 753 C CA . TYR A 1 93 ? 13.288 13.071 -13.364 1.00 81.94 93 TYR A CA 1
ATOM 754 C C . TYR A 1 93 ? 13.304 11.708 -12.660 1.00 81.94 93 TYR A C 1
ATOM 756 O O . TYR A 1 93 ? 14.368 11.221 -12.295 1.00 81.94 93 TYR A O 1
ATOM 764 N N . PHE A 1 94 ? 12.142 11.082 -12.454 1.00 80.62 94 PHE A N 1
ATOM 765 C CA . PHE A 1 94 ? 12.074 9.727 -11.922 1.00 80.62 94 PHE A CA 1
ATOM 766 C C . PHE A 1 94 ? 12.181 8.688 -13.026 1.00 80.62 94 PHE A C 1
ATOM 768 O O . PHE A 1 94 ? 12.832 7.676 -12.817 1.00 80.62 94 PHE A O 1
AT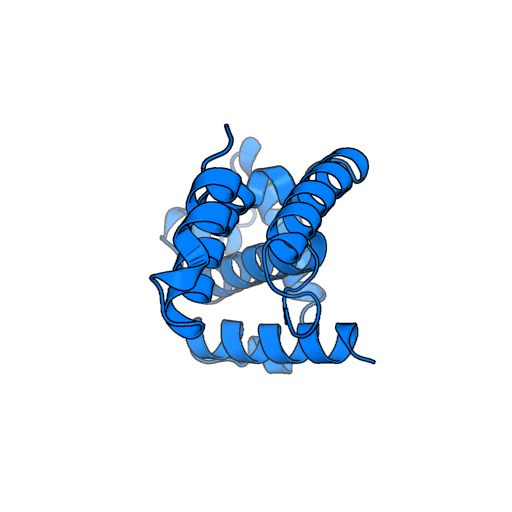OM 775 N N . THR A 1 95 ? 11.566 8.898 -14.190 1.00 83.75 95 THR A N 1
ATOM 776 C CA . THR A 1 95 ? 11.618 7.924 -15.291 1.00 83.75 95 THR A CA 1
ATOM 777 C C . THR A 1 95 ? 13.017 7.843 -15.902 1.00 83.75 95 THR A C 1
ATOM 779 O O . THR A 1 95 ? 13.487 6.750 -16.208 1.00 83.75 95 THR A O 1
ATOM 782 N N . SER A 1 96 ? 13.719 8.974 -16.015 1.00 80.31 96 SER A N 1
ATOM 783 C CA . SER A 1 96 ? 15.079 9.055 -16.563 1.00 80.31 96 SER A CA 1
ATOM 784 C C . SER A 1 96 ? 16.110 8.291 -15.725 1.00 80.31 96 SER A C 1
ATOM 786 O O . SER A 1 96 ? 17.023 7.692 -16.296 1.00 80.31 96 SER A O 1
ATOM 788 N N . MET A 1 97 ? 15.913 8.196 -14.401 1.00 75.75 97 MET A N 1
ATOM 789 C CA . MET A 1 97 ? 16.734 7.359 -13.509 1.00 75.75 97 MET A CA 1
ATOM 790 C C . MET A 1 97 ? 16.706 5.873 -13.891 1.00 75.75 97 MET A C 1
ATOM 792 O O . MET A 1 97 ? 17.665 5.157 -13.619 1.00 75.75 97 MET A O 1
ATOM 796 N N . TYR A 1 98 ? 15.624 5.397 -14.517 1.00 73.81 98 TYR A N 1
ATOM 797 C CA . TYR A 1 98 ? 15.488 3.995 -14.927 1.00 73.81 98 TYR A CA 1
ATOM 798 C C . TYR A 1 98 ? 15.903 3.742 -16.381 1.00 73.81 98 TYR A C 1
ATOM 800 O O . TYR A 1 98 ? 16.097 2.588 -16.759 1.00 73.81 98 TYR A O 1
ATOM 808 N N . ILE A 1 99 ? 16.061 4.798 -17.185 1.00 66.69 99 ILE A N 1
ATOM 809 C CA . ILE A 1 99 ? 16.482 4.721 -18.593 1.00 66.69 99 ILE A CA 1
ATOM 810 C C . ILE A 1 99 ? 18.014 4.749 -18.695 1.00 66.69 99 ILE A C 1
ATOM 812 O O . ILE A 1 99 ? 18.603 3.963 -19.439 1.00 66.69 99 ILE A O 1
ATOM 816 N N . THR A 1 100 ? 18.678 5.607 -17.914 1.00 59.72 100 THR A N 1
ATOM 817 C CA . THR A 1 100 ? 20.125 5.838 -18.029 1.00 59.72 100 THR A CA 1
ATOM 818 C C . THR A 1 100 ? 20.877 5.212 -16.855 1.00 59.72 100 THR A C 1
ATOM 820 O O . THR A 1 100 ? 21.020 5.825 -15.799 1.00 59.72 100 THR A O 1
ATOM 823 N N . ARG A 1 101 ? 21.442 4.011 -17.062 1.00 54.97 101 ARG A N 1
ATOM 824 C CA . ARG A 1 101 ? 22.257 3.268 -16.069 1.00 54.97 101 ARG A CA 1
ATOM 825 C C . ARG A 1 101 ? 23.447 4.051 -15.482 1.00 54.97 101 ARG A C 1
ATOM 827 O O . ARG A 1 101 ? 23.973 3.640 -14.458 1.00 54.97 101 ARG A O 1
ATOM 834 N N . GLY A 1 102 ? 23.875 5.144 -16.120 1.00 52.69 102 GLY A N 1
ATOM 835 C CA . GLY A 1 102 ? 25.038 5.948 -15.720 1.00 52.69 102 GLY A CA 1
ATOM 836 C C . GLY A 1 102 ? 24.739 7.320 -15.103 1.00 52.69 102 GLY A C 1
ATOM 837 O O . GLY A 1 102 ? 25.683 8.028 -14.780 1.00 52.69 102 GLY A O 1
ATOM 838 N N . SER A 1 103 ? 23.469 7.721 -14.949 1.00 51.59 103 SER A N 1
ATOM 839 C CA . SER A 1 103 ? 23.099 9.053 -14.419 1.00 51.59 103 SER A CA 1
ATOM 840 C C . SER A 1 103 ? 22.493 9.009 -13.012 1.00 51.59 103 SER A C 1
ATOM 842 O O . SER A 1 103 ? 21.960 10.017 -12.540 1.00 51.59 103 SER A O 1
ATOM 844 N N . ALA A 1 104 ? 22.528 7.856 -12.340 1.00 53.72 104 ALA A N 1
ATOM 845 C CA . ALA A 1 104 ? 22.054 7.750 -10.969 1.00 53.72 104 ALA A CA 1
ATOM 846 C C . ALA A 1 104 ? 22.953 8.608 -10.066 1.00 53.72 104 ALA A C 1
ATOM 848 O O . ALA A 1 104 ? 24.074 8.230 -9.738 1.00 53.72 104 ALA A O 1
ATOM 849 N N . TYR A 1 105 ? 22.4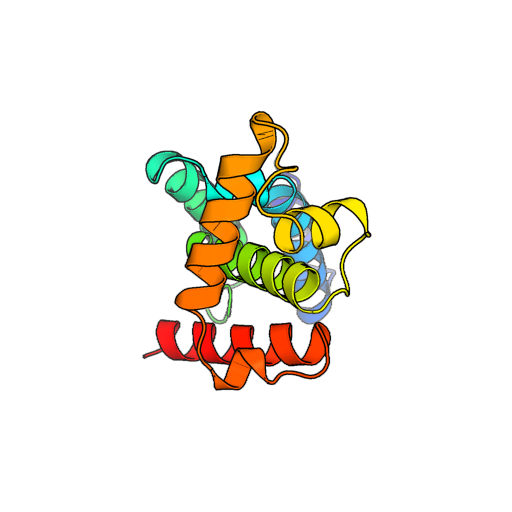63 9.789 -9.686 1.00 52.72 105 TYR A N 1
ATOM 850 C CA . TYR A 1 105 ? 23.044 10.562 -8.596 1.00 52.72 105 TYR A CA 1
ATOM 851 C C . TYR A 1 105 ? 23.126 9.643 -7.369 1.00 52.72 105 TYR A C 1
ATOM 853 O O . TYR A 1 105 ? 22.128 9.009 -7.018 1.00 52.72 105 TYR A O 1
ATOM 861 N N . LEU A 1 106 ? 24.307 9.554 -6.750 1.00 48.66 106 LEU A N 1
ATOM 862 C CA . LEU A 1 106 ? 24.677 8.568 -5.718 1.00 48.66 106 LEU A CA 1
ATOM 863 C C . LEU A 1 106 ? 23.648 8.420 -4.571 1.00 48.66 106 LEU A C 1
ATOM 865 O O . LEU A 1 106 ? 23.471 7.327 -4.045 1.00 48.66 106 LEU A O 1
ATOM 869 N N . ASP A 1 107 ? 22.875 9.462 -4.250 1.00 50.81 107 ASP A N 1
ATOM 870 C CA . ASP A 1 107 ? 21.821 9.411 -3.220 1.00 50.81 107 ASP A CA 1
ATOM 871 C C . ASP A 1 107 ? 20.538 8.651 -3.633 1.00 50.81 107 ASP A C 1
ATOM 873 O O . ASP A 1 107 ? 19.694 8.332 -2.792 1.00 50.81 107 ASP A O 1
ATOM 877 N N . THR A 1 108 ? 20.368 8.324 -4.919 1.00 58.12 108 THR A N 1
ATOM 878 C CA . THR A 1 108 ? 19.170 7.647 -5.465 1.00 58.12 108 THR A CA 1
ATOM 879 C C . THR A 1 108 ? 19.377 6.178 -5.834 1.00 58.12 108 THR A C 1
ATOM 881 O O . THR A 1 108 ? 18.404 5.492 -6.163 1.00 58.12 108 THR A O 1
ATOM 884 N N . GLU A 1 109 ? 20.596 5.647 -5.693 1.00 61.47 109 GLU A N 1
ATOM 885 C CA . GLU A 1 109 ? 20.915 4.243 -5.998 1.00 61.47 109 GLU A CA 1
ATOM 886 C C . GLU A 1 109 ? 20.015 3.268 -5.227 1.00 61.47 109 GLU A C 1
ATOM 888 O O . GLU A 1 109 ? 19.452 2.333 -5.798 1.00 61.47 109 GLU A O 1
ATOM 893 N N . ASN A 1 110 ? 19.776 3.538 -3.941 1.00 70.25 110 ASN A N 1
ATOM 894 C CA . ASN A 1 110 ? 18.908 2.704 -3.109 1.00 70.25 110 ASN A CA 1
ATOM 895 C C . ASN A 1 110 ? 17.457 2.661 -3.612 1.00 70.25 110 ASN A C 1
ATOM 897 O O . ASN A 1 110 ? 16.803 1.618 -3.537 1.00 70.25 110 ASN A O 1
ATOM 901 N N . VAL A 1 111 ? 16.942 3.774 -4.146 1.00 75.19 111 VAL A N 1
ATOM 902 C CA . VAL A 1 111 ? 15.581 3.841 -4.702 1.00 75.19 111 VAL A CA 1
ATOM 903 C C . VAL A 1 111 ? 15.508 3.058 -6.010 1.00 75.19 111 VAL A C 1
ATOM 905 O O . VAL A 1 111 ? 14.543 2.317 -6.224 1.00 75.19 111 VAL A O 1
ATOM 908 N N . TYR A 1 112 ? 16.540 3.173 -6.849 1.00 80.69 112 TYR A N 1
ATOM 909 C CA . TYR A 1 112 ? 16.655 2.424 -8.095 1.00 80.69 112 TYR A CA 1
ATOM 910 C C . TYR A 1 112 ? 16.709 0.911 -7.839 1.00 80.69 112 TYR A C 1
ATOM 912 O O . TYR A 1 112 ? 15.825 0.188 -8.305 1.00 80.69 112 TYR A O 1
ATOM 920 N N . TYR A 1 113 ? 17.665 0.420 -7.039 1.00 82.75 113 TYR A N 1
ATOM 921 C CA . TYR A 1 113 ? 17.810 -1.020 -6.773 1.00 82.75 113 TYR A CA 1
ATOM 922 C C . TYR A 1 113 ? 16.565 -1.617 -6.127 1.00 82.75 113 TYR A C 1
ATOM 924 O O . TYR A 1 113 ? 16.117 -2.703 -6.509 1.00 82.75 113 TYR A O 1
ATOM 932 N N . LYS A 1 114 ? 15.962 -0.897 -5.176 1.00 84.44 114 LYS A N 1
ATOM 933 C CA . LYS A 1 114 ? 14.718 -1.326 -4.543 1.00 84.44 114 LYS A CA 1
ATOM 934 C C . LYS A 1 114 ? 13.583 -1.437 -5.558 1.00 84.44 114 LYS A C 1
ATOM 936 O O . LYS A 1 114 ? 12.887 -2.450 -5.577 1.00 84.44 114 LYS A O 1
ATOM 941 N N . SER A 1 115 ? 13.417 -0.437 -6.416 1.00 86.56 115 SER A N 1
ATOM 942 C CA . SER A 1 115 ? 12.379 -0.435 -7.448 1.00 86.56 115 SER A CA 1
ATOM 943 C C . SER A 1 115 ? 12.590 -1.550 -8.471 1.00 86.56 115 SER A C 1
ATOM 945 O O . SER A 1 115 ? 11.643 -2.262 -8.792 1.00 86.56 115 SER A O 1
ATOM 947 N N . VAL A 1 116 ? 13.825 -1.787 -8.918 1.00 87.12 116 VAL A N 1
ATOM 948 C CA . VAL A 1 116 ? 14.158 -2.911 -9.810 1.00 87.12 116 VAL A CA 1
ATOM 949 C C . VAL A 1 116 ? 13.865 -4.255 -9.135 1.00 87.12 116 VAL A C 1
ATOM 951 O O . VAL A 1 116 ? 13.256 -5.132 -9.744 1.00 87.12 116 VAL A O 1
ATOM 954 N N . SER A 1 117 ? 14.222 -4.416 -7.857 1.00 89.44 117 SER A N 1
ATOM 955 C CA . SER A 1 117 ? 13.920 -5.628 -7.083 1.00 89.44 117 SER A CA 1
ATOM 956 C C . SER A 1 117 ? 12.413 -5.884 -6.979 1.00 89.44 117 SER A C 1
ATOM 958 O O . SER A 1 117 ? 11.957 -7.007 -7.201 1.00 89.44 117 SER A O 1
ATOM 960 N N . ILE A 1 118 ? 11.626 -4.841 -6.692 1.00 89.81 118 ILE A N 1
ATOM 961 C CA . ILE A 1 118 ? 10.161 -4.920 -6.635 1.00 89.81 118 ILE A CA 1
ATOM 962 C C . ILE A 1 118 ? 9.589 -5.282 -8.005 1.00 89.81 118 ILE A C 1
ATOM 964 O O . ILE A 1 118 ? 8.753 -6.178 -8.090 1.00 89.81 118 ILE A O 1
ATOM 968 N N . TRP A 1 119 ? 10.059 -4.629 -9.069 1.00 90.19 119 TRP A N 1
ATOM 969 C CA . TRP A 1 119 ? 9.617 -4.895 -10.435 1.00 90.19 119 TRP A CA 1
ATOM 970 C C . TRP A 1 119 ? 9.896 -6.335 -10.859 1.00 90.19 119 TRP A C 1
ATOM 972 O O . TRP A 1 119 ? 9.043 -6.985 -11.457 1.00 90.19 119 TRP A O 1
ATOM 982 N N . ASN A 1 120 ? 11.064 -6.874 -10.517 1.00 90.75 120 ASN A N 1
ATOM 983 C CA . ASN A 1 120 ? 11.427 -8.243 -10.870 1.00 90.75 120 ASN A CA 1
ATOM 984 C C . ASN A 1 120 ? 10.578 -9.282 -10.130 1.00 90.75 120 ASN A C 1
ATOM 986 O O . ASN A 1 120 ? 10.192 -10.273 -10.739 1.00 90.75 120 ASN A O 1
ATOM 990 N N . LYS A 1 121 ? 10.236 -9.027 -8.861 1.00 90.00 121 LYS A N 1
ATOM 991 C CA . LYS A 1 121 ? 9.369 -9.898 -8.045 1.00 90.00 121 LYS A CA 1
ATOM 992 C C . LYS A 1 121 ? 7.883 -9.810 -8.400 1.00 90.00 121 LYS A C 1
ATOM 994 O O . LYS A 1 121 ? 7.106 -10.636 -7.939 1.00 90.00 121 LYS A O 1
ATOM 999 N N . LEU A 1 122 ? 7.480 -8.788 -9.148 1.00 90.38 122 LEU A N 1
ATOM 1000 C CA . LEU A 1 122 ? 6.089 -8.554 -9.506 1.00 90.38 122 LEU A CA 1
ATOM 1001 C C . LEU A 1 122 ? 5.598 -9.599 -10.519 1.00 90.38 122 LEU A C 1
ATOM 1003 O O . LEU A 1 122 ? 6.305 -9.898 -11.487 1.00 90.38 122 LEU A O 1
ATOM 1007 N N . ASP A 1 123 ? 4.366 -10.074 -10.330 1.00 89.69 123 ASP A N 1
ATOM 1008 C CA . ASP A 1 123 ? 3.715 -11.002 -11.253 1.00 89.69 123 ASP A CA 1
ATOM 1009 C C . ASP A 1 123 ? 3.686 -10.439 -12.694 1.00 89.69 123 ASP A C 1
ATOM 1011 O O . ASP A 1 123 ? 3.375 -9.253 -12.888 1.00 89.69 123 ASP A O 1
ATOM 1015 N N . PRO A 1 124 ? 4.010 -11.244 -13.725 1.00 88.62 124 PRO A N 1
ATOM 1016 C CA . PRO A 1 124 ? 4.003 -10.787 -15.113 1.00 88.62 124 PRO A CA 1
ATOM 1017 C C . PRO A 1 124 ? 2.663 -10.194 -15.566 1.00 88.62 124 PRO A C 1
ATOM 1019 O O . PRO A 1 124 ? 2.658 -9.218 -16.316 1.00 88.62 124 PRO A O 1
ATOM 1022 N N . SER A 1 125 ? 1.530 -10.715 -15.084 1.00 89.38 125 SER A N 1
ATOM 1023 C CA . SER A 1 125 ? 0.196 -10.205 -15.428 1.00 89.38 125 SER A CA 1
ATOM 1024 C C . SER A 1 125 ? -0.016 -8.768 -14.944 1.00 89.38 125 SER A C 1
ATOM 10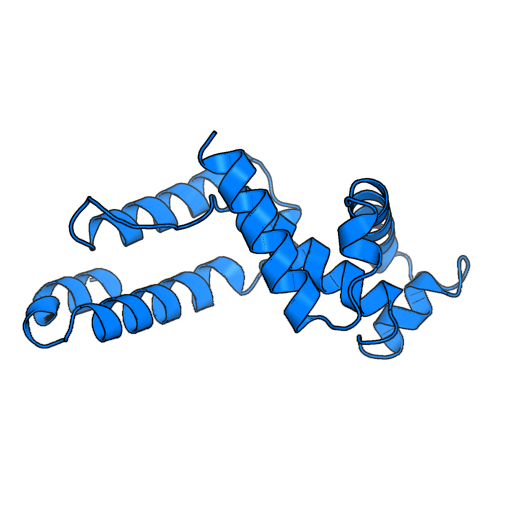26 O O . SER A 1 125 ? -0.617 -7.949 -15.646 1.00 89.38 125 SER A O 1
ATOM 1028 N N . LEU A 1 126 ? 0.564 -8.408 -13.795 1.00 89.62 126 LEU A N 1
ATOM 1029 C CA . LEU A 1 126 ? 0.503 -7.053 -13.254 1.00 89.62 126 LEU A CA 1
ATOM 1030 C C . LEU A 1 126 ? 1.320 -6.064 -14.093 1.00 89.62 126 LEU A C 1
ATOM 1032 O O . LEU A 1 126 ? 0.934 -4.900 -14.210 1.00 89.62 126 LEU A O 1
ATOM 1036 N N . LYS A 1 127 ? 2.407 -6.516 -14.730 1.00 89.12 127 LYS A N 1
ATOM 1037 C CA . LYS A 1 127 ? 3.226 -5.680 -15.629 1.00 89.12 127 LYS A CA 1
ATOM 1038 C C . LYS A 1 127 ? 2.488 -5.314 -16.918 1.00 89.12 127 LYS A C 1
ATOM 1040 O O . LYS A 1 127 ? 2.754 -4.260 -17.484 1.00 89.12 127 LYS A O 1
ATOM 1045 N N . LEU A 1 128 ? 1.533 -6.141 -17.348 1.00 89.69 128 LEU A N 1
ATOM 1046 C CA . LEU A 1 128 ? 0.710 -5.917 -18.546 1.00 89.69 128 LEU A CA 1
ATOM 1047 C C . LEU A 1 128 ? -0.435 -4.913 -18.325 1.00 89.69 128 LEU A C 1
ATOM 1049 O O . LEU A 1 128 ? -1.187 -4.599 -19.252 1.00 89.69 128 LEU A O 1
ATOM 1053 N N . CYS A 1 129 ? -0.603 -4.400 -17.103 1.00 90.81 129 CYS A N 1
ATOM 1054 C CA . CYS A 1 129 ? -1.606 -3.385 -16.816 1.00 90.81 129 CYS A CA 1
ATOM 1055 C C . CYS A 1 129 ? -1.391 -2.127 -17.670 1.00 90.81 129 CYS A C 1
ATOM 1057 O O . CYS A 1 129 ? -0.306 -1.564 -17.714 1.00 90.81 129 CYS A O 1
ATOM 1059 N N . LYS A 1 130 ? -2.466 -1.619 -18.286 1.00 86.12 130 LYS A N 1
ATOM 1060 C CA . LYS A 1 130 ? -2.407 -0.423 -19.148 1.00 86.12 130 LYS A CA 1
ATOM 1061 C C . LYS A 1 130 ? -2.400 0.903 -18.374 1.00 86.12 130 LYS A C 1
ATOM 1063 O O . LYS A 1 130 ? -2.090 1.946 -18.938 1.00 86.12 130 LYS A O 1
ATOM 1068 N N . SER A 1 131 ? -2.791 0.893 -17.095 1.00 91.88 131 SER A N 1
ATOM 1069 C CA . SER A 1 131 ? -2.948 2.113 -16.293 1.00 91.88 131 SER A CA 1
ATOM 1070 C C . SER A 1 131 ? -2.544 1.923 -14.823 1.00 91.88 131 SER A C 1
ATOM 1072 O O . SER A 1 131 ? -2.692 0.822 -14.282 1.00 91.88 131 SER A O 1
ATOM 1074 N N . PRO A 1 132 ? -2.167 2.995 -14.097 1.00 91.56 132 PRO A N 1
ATOM 1075 C CA . PRO A 1 132 ? -1.885 2.914 -12.662 1.00 91.56 132 PRO A CA 1
ATOM 1076 C C . PRO A 1 132 ? -3.125 2.567 -11.839 1.00 91.56 132 PRO A C 1
ATOM 1078 O O . PRO A 1 132 ? -3.025 2.098 -10.706 1.00 91.56 132 PRO A O 1
ATOM 1081 N N . ALA A 1 133 ? -4.319 2.871 -12.350 1.00 91.31 133 ALA A N 1
ATOM 1082 C CA . ALA A 1 133 ? -5.569 2.559 -11.673 1.00 91.31 133 ALA A CA 1
ATOM 1083 C C . ALA A 1 133 ? -5.866 1.056 -11.734 1.00 91.31 133 ALA A C 1
ATOM 1085 O O . ALA A 1 133 ? -6.136 0.456 -10.693 1.00 91.31 133 ALA A O 1
ATOM 1086 N N . SER A 1 134 ? -5.752 0.452 -12.922 1.00 92.19 134 SER A N 1
ATOM 1087 C CA . SER A 1 134 ? -5.906 -0.995 -13.101 1.00 92.19 134 SER A CA 1
ATOM 1088 C C . SER A 1 134 ? -4.841 -1.760 -12.319 1.00 92.19 134 SER A C 1
ATOM 1090 O O . SER A 1 134 ? -5.197 -2.660 -11.565 1.00 92.19 134 SER A O 1
ATOM 1092 N N . PHE A 1 135 ? -3.580 -1.315 -12.383 1.00 94.00 135 PHE A N 1
ATOM 1093 C CA . PHE A 1 135 ? -2.478 -1.896 -11.615 1.00 94.00 135 PHE A CA 1
ATOM 1094 C C . PHE A 1 135 ? -2.756 -1.890 -10.106 1.00 94.00 135 PHE A C 1
ATOM 1096 O O . PHE A 1 135 ? -2.719 -2.928 -9.455 1.00 94.00 135 PHE A O 1
ATOM 1103 N N . ARG A 1 136 ? -3.109 -0.727 -9.532 1.00 91.94 136 ARG A N 1
ATOM 1104 C CA . ARG A 1 136 ? -3.395 -0.613 -8.090 1.00 91.94 136 ARG A CA 1
ATOM 1105 C C . ARG A 1 136 ? -4.569 -1.483 -7.645 1.00 91.94 136 ARG A C 1
ATOM 1107 O O . ARG A 1 136 ? -4.583 -1.894 -6.486 1.00 91.94 136 ARG A O 1
ATOM 1114 N N . ARG A 1 137 ? -5.565 -1.696 -8.513 1.00 90.94 137 ARG A N 1
ATOM 1115 C CA . ARG A 1 137 ? -6.727 -2.544 -8.218 1.00 90.94 137 ARG A CA 1
ATOM 1116 C C . ARG A 1 137 ? -6.339 -4.021 -8.237 1.00 90.94 137 ARG A C 1
ATOM 1118 O O . ARG A 1 137 ? -6.625 -4.694 -7.254 1.00 90.94 137 ARG A O 1
ATOM 1125 N N . ALA A 1 138 ? -5.664 -4.471 -9.294 1.00 91.94 138 ALA A N 1
ATOM 1126 C CA . ALA A 1 138 ? -5.192 -5.848 -9.434 1.00 91.94 138 ALA A CA 1
ATOM 1127 C C . ALA A 1 138 ? -4.237 -6.220 -8.292 1.00 91.94 138 ALA A C 1
ATOM 1129 O O . ALA A 1 138 ? -4.550 -7.097 -7.497 1.00 91.94 138 ALA A O 1
ATOM 1130 N N . LEU A 1 139 ? -3.196 -5.410 -8.070 1.00 92.19 139 LEU A N 1
ATOM 1131 C CA . LEU A 1 139 ? -2.241 -5.623 -6.982 1.00 92.19 139 LEU A CA 1
ATOM 1132 C C . LEU A 1 139 ? -2.913 -5.649 -5.599 1.00 92.19 139 LEU A C 1
ATOM 1134 O O . LEU A 1 139 ? -2.517 -6.407 -4.722 1.00 92.19 139 LEU A O 1
ATOM 1138 N N . LYS A 1 140 ? -3.929 -4.805 -5.360 1.00 89.62 140 LYS A N 1
ATOM 1139 C CA . LYS A 1 140 ? -4.671 -4.843 -4.089 1.00 89.62 140 LYS A CA 1
ATOM 1140 C C . LYS A 1 140 ? -5.453 -6.151 -3.940 1.00 89.62 140 LYS A C 1
ATOM 1142 O O . LYS A 1 140 ? -5.551 -6.633 -2.819 1.00 89.62 140 LYS A O 1
ATOM 1147 N N . SER A 1 141 ? -6.032 -6.666 -5.023 1.00 89.19 141 SER A N 1
ATOM 1148 C CA . SER A 1 141 ? -6.755 -7.939 -5.021 1.00 89.19 141 SER A CA 1
ATOM 1149 C C . SER A 1 141 ? -5.818 -9.093 -4.676 1.00 89.19 141 SER A C 1
ATOM 1151 O O . SER A 1 141 ? -6.110 -9.843 -3.752 1.00 89.19 141 SER A O 1
ATOM 1153 N N . ASP A 1 142 ? -4.661 -9.163 -5.334 1.00 89.06 142 ASP A N 1
ATOM 1154 C CA . ASP A 1 142 ? -3.677 -10.230 -5.123 1.00 89.06 142 ASP A CA 1
ATOM 1155 C C . ASP A 1 142 ? -3.167 -10.241 -3.680 1.00 89.06 142 ASP A C 1
ATOM 1157 O O . ASP A 1 142 ? -3.216 -11.265 -3.004 1.00 89.06 142 ASP A O 1
ATOM 1161 N N . LEU A 1 143 ? -2.794 -9.067 -3.157 1.00 87.75 143 LEU A N 1
ATOM 1162 C CA . LEU A 1 143 ? -2.320 -8.923 -1.777 1.00 87.75 143 LEU A CA 1
ATOM 1163 C C . LEU A 1 143 ? -3.399 -9.219 -0.726 1.00 87.75 143 LEU A C 1
ATOM 1165 O O . LEU A 1 143 ? -3.071 -9.553 0.409 1.00 87.75 143 LEU A O 1
ATOM 1169 N N . LEU A 1 144 ? -4.681 -9.028 -1.056 1.00 84.94 144 LEU A N 1
ATOM 1170 C CA . LEU A 1 144 ? -5.781 -9.402 -0.164 1.00 84.94 144 LEU A CA 1
ATOM 1171 C C . LEU A 1 144 ? -6.015 -10.912 -0.185 1.00 84.94 144 LEU A C 1
ATOM 1173 O O . LEU A 1 144 ? -6.251 -11.480 0.874 1.00 84.94 144 LEU A O 1
ATOM 1177 N N . ASN A 1 145 ? -5.926 -11.544 -1.355 1.00 84.56 145 ASN A N 1
ATOM 1178 C CA . ASN A 1 145 ? -6.058 -12.993 -1.490 1.00 84.56 145 ASN A CA 1
ATOM 1179 C C . ASN A 1 145 ? -4.921 -13.726 -0.765 1.00 84.56 145 ASN A C 1
ATOM 1181 O O . ASN A 1 145 ? -5.182 -14.692 -0.062 1.00 84.56 145 ASN A O 1
ATOM 1185 N N . GLU A 1 146 ? -3.684 -13.231 -0.865 1.00 83.56 146 GLU A N 1
ATOM 1186 C CA . GLU A 1 146 ? -2.531 -13.770 -0.125 1.00 83.56 146 GLU A CA 1
ATOM 1187 C C . GLU A 1 146 ? -2.668 -13.593 1.396 1.00 83.56 146 GLU A C 1
ATOM 1189 O O . GLU A 1 146 ? -2.128 -14.376 2.162 1.00 83.56 146 GLU A O 1
ATOM 1194 N N . PHE A 1 147 ? -3.379 -12.556 1.851 1.00 74.69 147 PHE A N 1
ATOM 1195 C CA . PHE A 1 147 ? -3.562 -12.287 3.279 1.00 74.69 147 PHE A CA 1
ATOM 1196 C C . PHE A 1 147 ? -4.733 -13.056 3.912 1.00 74.69 147 PHE A C 1
ATOM 1198 O O . PHE A 1 147 ? -4.763 -13.217 5.130 1.00 74.69 147 PHE A O 1
ATOM 1205 N N . LEU A 1 148 ? -5.733 -13.445 3.115 1.00 65.62 148 LEU A N 1
ATOM 1206 C CA . LEU A 1 148 ? -6.944 -14.127 3.587 1.00 65.62 148 LEU A CA 1
ATOM 1207 C C . LEU A 1 148 ? -6.888 -15.656 3.439 1.00 65.62 148 LEU A C 1
ATOM 1209 O O . LEU A 1 148 ? -7.733 -16.325 4.033 1.00 65.62 148 LEU A O 1
ATOM 1213 N N . ASN A 1 149 ? -5.936 -16.175 2.661 1.00 52.53 149 ASN A N 1
ATOM 1214 C CA . ASN A 1 149 ? -5.600 -17.599 2.571 1.00 52.53 149 ASN A CA 1
ATOM 1215 C C . ASN A 1 149 ? -4.506 -17.964 3.579 1.00 52.53 149 ASN A C 1
ATOM 1217 O O . ASN A 1 149 ? -4.531 -19.118 4.056 1.00 52.53 149 ASN A O 1
#

Radius of gyration: 17.83 Å; Cα contacts (8 Å, |Δi|>4): 87; chains: 1; bounding box: 49×31×43 Å

Organism: NCBI:txid46732

Secondary structure (DSSP, 8-state):
--HHHHHHHTGGGS-HHHHHHHHHHHHHHHHTTTHHHHTTS-HHHHHHHHHHHHHHHHTS-TT------HHHHHHHHHHHHHHHHHTT-S-HHHHHHHH-TT---GGGHHHHHHHHHHHHHS-HHHHT-SSHHHHHHHHHHHHHHHHH-

Foldseek 3Di:
DDPLVVCLVVVVVDDPVVSVVVLCCVLCCPLCVVLVVVLPDDPVVLVVSQVSVVVSCVSPDNDDDLDQRSNLVSLLVLQLVLLCLCVVNDPPVSVVCQVDPPPPDPVCVVSNVVSVVSVVPDDPVLSPDPDSVSSSVVSSVVSSVVVVD

Mean predicted aligned error: 7.46 Å

Sequence (149 aa):
MSKLSQISRIRFVFDEQLLETIINALVFSKLYYCSSVWSSASVCDIRKLHYVQNLAARNRSATNLRWLPVKTQLYRRDAAFTFKCMTGQAPEYFTSMYITRGSAYLDTENVYYKSVSIWNKLDPSLKLCKSPASFRRALKSD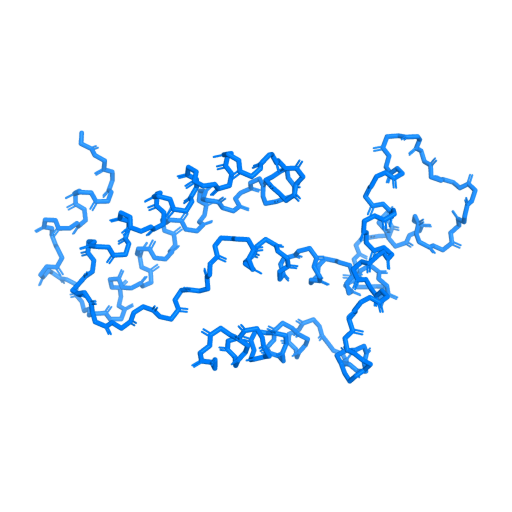LLNEFLN